Protein AF-A0A7X9FCE6-F1 (afdb_monomer_lite)

Structure (mmCIF, N/CA/C/O backbone):
data_AF-A0A7X9FCE6-F1
#
_entry.id   AF-A0A7X9FCE6-F1
#
loop_
_atom_site.group_PDB
_atom_site.id
_atom_site.type_symbol
_atom_site.label_atom_id
_atom_site.label_alt_id
_atom_site.label_comp_id
_atom_site.label_asym_id
_atom_site.label_entity_id
_atom_site.label_seq_id
_atom_site.pdbx_PDB_ins_code
_atom_site.Cartn_x
_atom_site.Cartn_y
_atom_site.Cartn_z
_atom_site.occupancy
_atom_site.B_iso_or_equiv
_atom_site.auth_seq_id
_atom_site.auth_comp_id
_atom_site.auth_asym_id
_atom_site.auth_atom_id
_atom_site.pdbx_PDB_model_num
ATOM 1 N N . ARG A 1 1 ? 16.459 -9.480 -12.166 1.00 81.12 1 ARG A N 1
ATOM 2 C CA . ARG A 1 1 ? 15.047 -9.092 -11.937 1.00 81.12 1 ARG A CA 1
ATOM 3 C C . ARG A 1 1 ? 15.045 -7.661 -11.421 1.00 81.12 1 ARG A C 1
ATOM 5 O O . ARG A 1 1 ? 15.240 -7.469 -10.228 1.00 81.12 1 ARG A O 1
ATOM 12 N N . PRO A 1 2 ? 14.978 -6.675 -12.324 1.00 81.50 2 PRO A N 1
ATOM 13 C CA . PRO A 1 2 ? 15.243 -5.266 -12.015 1.00 81.50 2 PRO A CA 1
ATOM 14 C C . PRO A 1 2 ? 14.329 -4.707 -10.921 1.00 81.50 2 PRO A C 1
ATOM 16 O O . PRO A 1 2 ? 14.801 -3.980 -10.054 1.00 81.50 2 PRO A O 1
ATOM 19 N N . LEU A 1 3 ? 13.061 -5.131 -10.922 1.00 87.69 3 LEU A N 1
ATOM 20 C CA . LEU A 1 3 ? 12.028 -4.699 -9.980 1.00 87.69 3 LEU A CA 1
ATOM 21 C C . LEU A 1 3 ? 12.318 -5.118 -8.534 1.00 87.69 3 LEU A C 1
ATOM 23 O O . LEU A 1 3 ? 12.055 -4.355 -7.616 1.00 87.69 3 LEU A O 1
ATOM 27 N N . TRP A 1 4 ? 12.897 -6.303 -8.314 1.00 91.06 4 TRP A N 1
ATOM 28 C CA . TRP A 1 4 ? 13.272 -6.761 -6.968 1.00 91.06 4 TRP A CA 1
ATOM 29 C C . TRP A 1 4 ? 14.618 -6.218 -6.488 1.00 91.06 4 TRP A C 1
ATOM 31 O O . TRP A 1 4 ? 14.956 -6.363 -5.318 1.00 91.06 4 TRP A O 1
ATOM 41 N N . ASN A 1 5 ? 15.394 -5.598 -7.377 1.00 91.00 5 ASN A N 1
ATOM 42 C CA . ASN A 1 5 ? 16.708 -5.061 -7.050 1.00 91.00 5 ASN A CA 1
ATOM 43 C C . ASN A 1 5 ? 16.610 -3.616 -6.534 1.00 91.00 5 ASN A C 1
ATOM 45 O O . ASN A 1 5 ? 17.160 -2.693 -7.128 1.00 91.00 5 ASN A O 1
ATOM 49 N N . THR A 1 6 ? 15.864 -3.408 -5.452 1.00 91.06 6 THR A N 1
ATOM 50 C CA . THR A 1 6 ? 15.753 -2.110 -4.777 1.00 91.06 6 THR A CA 1
ATOM 51 C C . THR A 1 6 ? 15.748 -2.312 -3.268 1.00 91.06 6 THR A C 1
ATOM 53 O O . THR A 1 6 ? 15.105 -3.228 -2.752 1.00 91.06 6 THR A O 1
ATOM 56 N N . SER A 1 7 ? 16.454 -1.444 -2.548 1.00 93.31 7 SER A N 1
ATOM 57 C CA . SER A 1 7 ? 16.516 -1.466 -1.084 1.00 93.31 7 SER A CA 1
ATOM 58 C C . SER A 1 7 ? 15.184 -1.101 -0.425 1.00 93.31 7 SER A C 1
ATOM 60 O O . SER A 1 7 ? 14.980 -1.424 0.741 1.00 93.31 7 SER A O 1
ATOM 62 N N . ILE A 1 8 ? 14.262 -0.469 -1.160 1.00 96.69 8 ILE A N 1
ATOM 63 C CA . ILE A 1 8 ? 12.988 0.042 -0.632 1.00 96.69 8 ILE A CA 1
ATOM 64 C C . ILE A 1 8 ? 11.964 -1.077 -0.396 1.00 96.69 8 ILE A C 1
ATOM 66 O O . ILE A 1 8 ? 11.121 -0.963 0.493 1.00 96.69 8 ILE A O 1
ATOM 70 N N . LEU A 1 9 ? 12.050 -2.188 -1.135 1.00 96.06 9 LEU A N 1
ATOM 71 C CA . LEU A 1 9 ? 11.080 -3.280 -1.015 1.00 96.06 9 LEU A CA 1
ATOM 72 C C . LEU A 1 9 ? 11.079 -3.934 0.370 1.00 96.06 9 LEU A C 1
ATOM 74 O O . LEU A 1 9 ? 10.011 -4.280 0.867 1.00 96.06 9 LEU A O 1
ATOM 78 N N . GLY A 1 10 ? 12.244 -4.080 1.008 1.00 96.94 10 GLY A N 1
ATOM 79 C CA . GLY A 1 10 ? 12.342 -4.651 2.355 1.00 96.94 10 GLY A CA 1
ATOM 80 C C . GLY A 1 10 ? 11.538 -3.846 3.387 1.00 96.94 10 GLY A C 1
ATOM 81 O O . GLY A 1 10 ? 10.600 -4.388 3.974 1.00 96.94 10 GLY A O 1
ATOM 82 N N . PRO A 1 11 ? 11.843 -2.547 3.572 1.00 98.19 11 PRO A N 1
ATOM 83 C CA . PRO A 1 11 ? 11.060 -1.653 4.421 1.00 98.19 11 PRO A CA 1
ATOM 84 C C . PRO A 1 11 ? 9.576 -1.581 4.047 1.00 98.19 11 PRO A C 1
ATOM 86 O O . PRO A 1 11 ? 8.734 -1.589 4.939 1.00 98.19 11 PRO A O 1
ATOM 89 N N . LEU A 1 12 ? 9.238 -1.567 2.752 1.00 98.44 12 LEU A N 1
ATOM 90 C CA . LEU A 1 12 ? 7.844 -1.521 2.303 1.00 98.44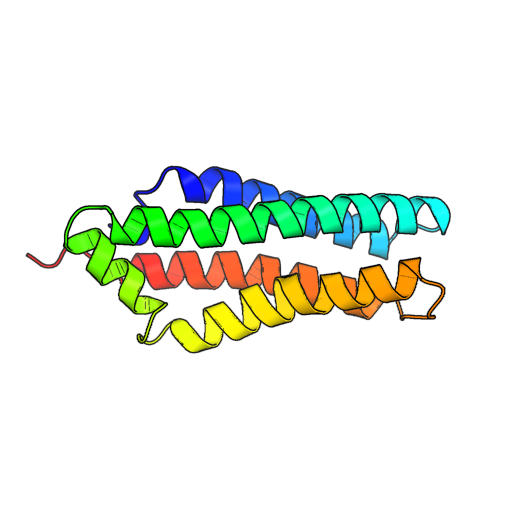 12 LEU A CA 1
ATOM 91 C C . LEU A 1 12 ? 7.062 -2.772 2.735 1.00 98.44 12 LEU A C 1
ATOM 93 O O . LEU A 1 12 ? 5.957 -2.663 3.257 1.00 98.44 12 LEU A O 1
ATOM 97 N N . PHE A 1 13 ? 7.642 -3.965 2.579 1.00 97.94 13 PHE A N 1
ATOM 98 C CA . PHE A 1 13 ? 7.004 -5.217 3.002 1.00 97.94 13 PHE A CA 1
ATOM 99 C C . PHE A 1 13 ? 6.889 -5.330 4.524 1.00 97.94 13 PHE A C 1
ATOM 101 O O . PHE A 1 13 ? 5.929 -5.928 5.019 1.00 97.94 13 PHE A O 1
ATOM 108 N N . LEU A 1 14 ? 7.849 -4.762 5.258 1.00 98.31 14 LEU A N 1
ATOM 109 C CA . LEU A 1 14 ? 7.798 -4.678 6.713 1.00 98.31 14 LEU A CA 1
ATOM 110 C C . LEU A 1 14 ? 6.655 -3.767 7.166 1.00 98.31 14 LEU A C 1
ATOM 112 O O . LEU A 1 14 ? 5.825 -4.207 7.955 1.00 98.31 14 LEU A O 1
ATOM 116 N N . ALA A 1 15 ? 6.582 -2.543 6.635 1.00 98.50 15 ALA A N 1
ATOM 117 C CA . ALA A 1 15 ? 5.512 -1.595 6.938 1.00 98.50 15 ALA A CA 1
ATOM 118 C C . ALA A 1 15 ? 4.137 -2.207 6.624 1.00 98.50 15 ALA A C 1
ATOM 120 O O . ALA A 1 15 ? 3.295 -2.312 7.510 1.00 98.50 15 ALA A O 1
ATOM 121 N N . SER A 1 16 ? 3.970 -2.777 5.430 1.00 98.50 16 SER A N 1
ATOM 122 C CA . SER A 1 16 ? 2.732 -3.459 5.041 1.00 98.50 16 SER A CA 1
ATOM 123 C C . SER A 1 16 ? 2.375 -4.658 5.926 1.00 98.50 16 SER A C 1
ATOM 125 O O . SER A 1 16 ? 1.204 -4.968 6.148 1.00 98.50 16 SER A O 1
ATOM 127 N N . GLY A 1 17 ? 3.381 -5.382 6.430 1.00 98.31 17 GLY A N 1
ATOM 128 C CA . GLY A 1 17 ? 3.190 -6.463 7.399 1.00 98.31 17 GLY A CA 1
ATOM 129 C C . GLY A 1 17 ? 2.755 -5.960 8.775 1.00 98.31 17 GLY A C 1
ATOM 130 O O . GLY A 1 17 ? 1.888 -6.574 9.394 1.00 98.31 17 GLY A O 1
ATOM 131 N N . LEU A 1 18 ? 3.313 -4.837 9.234 1.00 98.50 18 LEU A N 1
ATOM 132 C CA . LEU A 1 18 ? 2.902 -4.187 10.478 1.00 98.50 18 LEU A CA 1
ATOM 133 C C . LEU A 1 18 ? 1.466 -3.663 10.383 1.00 98.50 18 LEU A C 1
ATOM 135 O O . LEU A 1 18 ? 0.705 -3.880 11.321 1.00 98.50 18 LEU A O 1
ATOM 139 N N . SER A 1 19 ? 1.080 -3.069 9.248 1.00 98.00 19 SER A N 1
ATOM 140 C CA . SER A 1 19 ? -0.294 -2.615 8.997 1.00 98.00 19 SER A CA 1
ATOM 141 C C . SER A 1 19 ? -1.294 -3.778 9.042 1.00 98.00 19 SER A C 1
ATOM 143 O O . SER A 1 19 ? -2.255 -3.763 9.809 1.00 98.00 19 SER A O 1
ATOM 145 N N . ALA A 1 20 ? -0.999 -4.886 8.350 1.00 98.31 20 ALA A N 1
ATOM 146 C CA . ALA A 1 20 ? -1.818 -6.099 8.437 1.00 98.31 20 ALA A CA 1
ATOM 147 C C . ALA A 1 20 ? -1.911 -6.665 9.870 1.00 98.31 20 ALA A C 1
ATOM 149 O O . ALA A 1 20 ? -2.966 -7.153 10.290 1.00 98.31 20 ALA A O 1
ATOM 150 N N . GLY A 1 21 ? -0.820 -6.590 10.637 1.00 98.00 21 GLY A N 1
ATOM 151 C CA . GL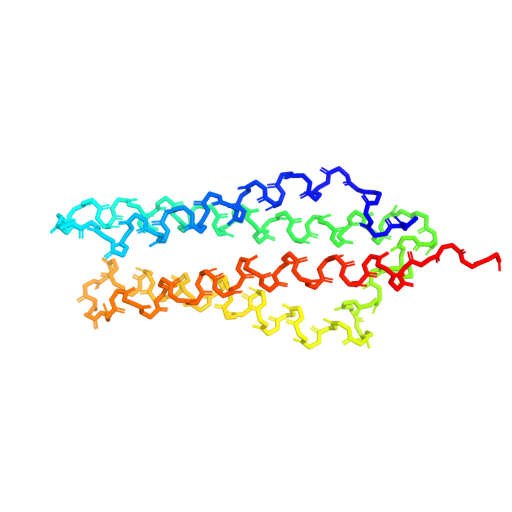Y A 1 21 ? -0.801 -6.950 12.054 1.00 98.00 21 GLY A CA 1
ATOM 152 C C . GLY A 1 21 ? -1.709 -6.052 12.896 1.00 98.00 21 GLY A C 1
ATOM 153 O O . GLY A 1 21 ? -2.530 -6.564 13.657 1.00 98.00 21 GLY A O 1
ATOM 154 N N . ALA A 1 22 ? -1.619 -4.731 12.719 1.00 97.88 22 ALA A N 1
ATOM 155 C CA . ALA A 1 22 ? -2.469 -3.754 13.394 1.00 97.88 22 ALA A CA 1
ATOM 156 C C . ALA A 1 22 ? -3.952 -3.980 13.065 1.00 97.88 22 ALA A C 1
ATOM 158 O O . ALA A 1 22 ? -4.761 -4.106 13.983 1.00 97.88 22 ALA A O 1
ATOM 159 N N . ALA A 1 23 ? -4.299 -4.159 11.787 1.00 97.50 23 ALA A N 1
ATOM 160 C CA . ALA A 1 23 ? -5.656 -4.487 11.350 1.00 97.50 23 ALA A CA 1
ATOM 161 C C . ALA A 1 23 ? -6.184 -5.782 11.993 1.00 97.50 23 ALA A C 1
ATOM 163 O O . ALA A 1 23 ? -7.332 -5.851 12.438 1.00 97.50 23 ALA A O 1
ATOM 164 N N . THR A 1 24 ? -5.336 -6.808 12.108 1.00 97.69 24 THR A N 1
ATOM 165 C CA . THR A 1 24 ? -5.701 -8.063 12.782 1.00 97.69 24 THR A CA 1
ATOM 166 C C . THR A 1 24 ? -5.957 -7.843 14.275 1.00 97.69 24 THR A C 1
ATOM 168 O O . THR A 1 24 ? -6.928 -8.370 14.816 1.00 97.69 24 THR A O 1
ATOM 171 N N . ILE A 1 25 ? -5.135 -7.035 14.950 1.00 97.56 25 ILE A N 1
ATOM 172 C CA . ILE A 1 25 ? -5.350 -6.686 16.361 1.00 97.56 25 ILE A CA 1
ATOM 173 C C . ILE A 1 25 ? -6.664 -5.917 16.522 1.00 97.56 25 ILE A C 1
ATOM 175 O O . ILE A 1 25 ? -7.474 -6.282 17.368 1.00 97.56 25 ILE A O 1
ATOM 179 N N . ILE A 1 26 ? -6.926 -4.919 15.674 1.00 95.94 26 ILE A N 1
ATOM 180 C CA . ILE A 1 26 ? -8.169 -4.133 15.671 1.00 95.94 26 ILE A CA 1
ATOM 181 C C . ILE A 1 26 ? -9.404 -5.040 15.539 1.00 95.94 26 ILE A C 1
ATOM 183 O O . ILE A 1 26 ? -10.391 -4.842 16.255 1.00 95.94 26 ILE A O 1
ATOM 187 N N . LEU A 1 27 ? -9.341 -6.060 14.675 1.00 96.19 27 LEU A N 1
ATOM 188 C CA . LEU A 1 27 ? -10.432 -7.016 14.464 1.00 96.19 27 LEU A CA 1
ATOM 189 C C . LEU A 1 27 ? -10.822 -7.761 15.749 1.00 96.19 27 LEU A C 1
ATOM 191 O O . LEU A 1 27 ? -12.010 -7.943 16.024 1.00 96.19 27 LEU A O 1
ATOM 195 N N . PHE A 1 28 ? -9.829 -8.187 16.532 1.00 96.44 28 PHE A N 1
ATOM 196 C CA . PHE A 1 28 ? -10.035 -9.004 17.732 1.00 96.44 28 PHE A CA 1
ATOM 197 C C . PHE A 1 28 ? -10.057 -8.205 19.040 1.00 96.44 28 PHE A C 1
ATOM 199 O O . PHE A 1 28 ? -10.528 -8.720 20.059 1.00 96.44 28 PHE A O 1
ATOM 206 N N . ALA A 1 29 ? -9.600 -6.953 19.026 1.00 94.94 29 ALA A N 1
ATOM 207 C CA . ALA A 1 29 ? -9.586 -6.079 20.188 1.00 94.94 29 ALA A CA 1
ATOM 208 C C . ALA A 1 29 ? -11.007 -5.907 20.737 1.00 94.94 29 ALA A C 1
ATOM 210 O O . ALA A 1 29 ? -11.943 -5.566 20.009 1.00 94.94 29 ALA A O 1
ATOM 211 N N . ARG A 1 30 ? -11.185 -6.136 22.040 1.00 92.00 30 ARG A N 1
ATOM 212 C CA . ARG A 1 30 ? -12.477 -5.941 22.726 1.00 92.00 30 ARG A CA 1
ATOM 213 C C . ARG A 1 30 ? -12.615 -4.540 23.309 1.00 92.00 30 ARG A C 1
ATOM 215 O O . ARG A 1 30 ? -13.732 -4.083 23.528 1.00 92.00 30 ARG A O 1
ATOM 222 N N . ASN A 1 31 ? -11.492 -3.872 23.560 1.00 93.56 31 ASN A N 1
ATOM 223 C CA . ASN A 1 31 ? -11.456 -2.537 24.130 1.00 93.56 31 ASN A CA 1
ATOM 224 C C . ASN A 1 31 ? -11.516 -1.471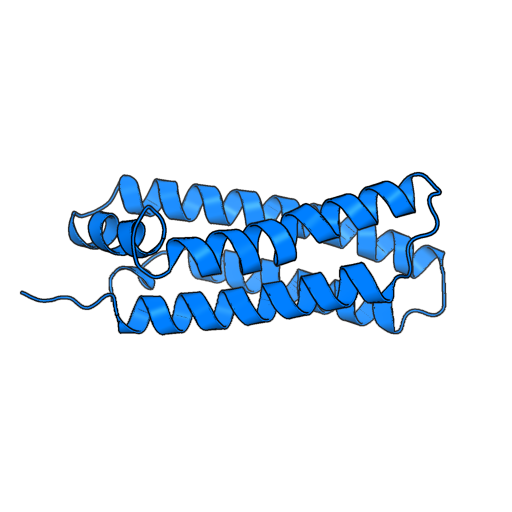 23.013 1.00 93.56 31 ASN A C 1
ATOM 226 O O . ASN A 1 31 ? -10.633 -1.447 22.153 1.00 93.56 31 ASN A O 1
ATOM 230 N N . PRO A 1 32 ? -12.506 -0.558 23.019 1.00 90.12 32 PRO A N 1
ATOM 231 C CA . PRO A 1 32 ? -12.583 0.532 22.046 1.00 90.12 32 PRO A CA 1
ATOM 232 C C . PRO A 1 32 ? -11.356 1.453 22.031 1.00 90.12 32 PRO A C 1
ATOM 234 O O . PRO A 1 32 ? -11.005 1.982 20.980 1.00 90.12 32 PRO A O 1
ATOM 237 N N . GLU A 1 33 ? -10.693 1.655 23.172 1.00 92.81 33 GLU A N 1
ATOM 238 C CA . GLU A 1 33 ? -9.497 2.504 23.240 1.00 92.81 33 GLU A CA 1
ATOM 239 C C . GLU A 1 33 ? -8.275 1.824 22.612 1.00 92.81 33 GLU A C 1
ATOM 241 O O . GLU A 1 33 ? -7.491 2.482 21.931 1.00 92.81 33 GLU A O 1
ATOM 246 N N . GLU A 1 34 ? -8.154 0.502 22.756 1.00 94.31 34 GLU A N 1
ATOM 247 C CA . GLU A 1 34 ? -7.130 -0.295 22.070 1.00 94.31 34 GLU A CA 1
ATOM 248 C C . GLU A 1 34 ? -7.319 -0.228 20.551 1.00 94.31 34 GLU A C 1
ATOM 250 O O . GLU A 1 34 ? -6.365 0.058 19.832 1.00 94.31 34 GLU A O 1
ATOM 255 N N . ARG A 1 35 ? -8.562 -0.382 20.066 1.00 93.56 35 ARG A N 1
ATOM 256 C CA . ARG A 1 35 ? -8.884 -0.233 18.636 1.00 93.56 35 ARG A CA 1
ATOM 257 C C . ARG A 1 35 ? -8.428 1.116 18.095 1.00 93.56 35 ARG A C 1
ATOM 259 O O . ARG A 1 35 ? -7.653 1.156 17.150 1.00 93.56 35 ARG A O 1
ATOM 266 N N . LYS A 1 36 ? -8.822 2.217 18.745 1.00 93.50 36 LYS A N 1
ATOM 267 C CA . LYS A 1 36 ? -8.416 3.571 18.330 1.00 93.50 36 LYS A CA 1
ATOM 268 C C . LYS A 1 36 ? -6.905 3.772 18.373 1.00 93.50 36 LYS A C 1
ATOM 270 O O . LYS A 1 36 ? -6.368 4.510 17.549 1.00 93.50 36 LYS A O 1
ATOM 275 N N . HIS A 1 37 ? -6.223 3.180 19.354 1.00 96.00 37 HIS A N 1
ATOM 276 C CA . HIS A 1 37 ? -4.771 3.271 19.458 1.00 96.00 37 HIS A CA 1
ATOM 277 C C . HIS A 1 37 ? -4.097 2.604 18.257 1.00 96.00 37 HIS A C 1
ATOM 279 O O . HIS A 1 37 ? -3.262 3.231 17.607 1.00 96.00 37 HIS A O 1
ATOM 285 N N . PHE A 1 38 ? -4.516 1.384 17.913 1.00 96.88 38 PHE A N 1
ATOM 286 C CA . PHE A 1 38 ? -3.993 0.682 16.746 1.00 96.88 38 PHE A CA 1
ATOM 287 C C . PHE A 1 38 ? -4.402 1.334 15.423 1.00 96.88 38 PHE A C 1
ATOM 289 O O . PHE A 1 38 ? -3.547 1.410 14.553 1.00 96.88 38 PHE A O 1
ATOM 296 N N . SER A 1 39 ? -5.604 1.906 15.284 1.00 95.56 39 SER A N 1
ATOM 297 C CA . SER A 1 39 ? -5.968 2.681 14.083 1.00 95.56 39 SER A CA 1
ATOM 298 C C . SER A 1 39 ? -5.066 3.905 13.896 1.00 95.56 39 SER A C 1
ATOM 300 O O . SER A 1 39 ? -4.630 4.209 12.796 1.00 95.56 39 SER A O 1
ATOM 302 N N . ARG A 1 40 ? -4.693 4.613 14.974 1.00 96.88 40 ARG A N 1
ATOM 303 C CA . ARG A 1 40 ? -3.731 5.730 14.864 1.00 96.88 40 ARG A CA 1
ATOM 304 C C . ARG A 1 40 ? -2.335 5.265 14.458 1.00 96.88 40 ARG A C 1
ATOM 306 O O . ARG A 1 40 ? -1.661 5.976 13.719 1.00 96.88 40 ARG A O 1
ATOM 313 N N . ILE A 1 41 ? -1.892 4.117 14.970 1.00 97.69 41 ILE A N 1
ATOM 314 C CA . ILE A 1 41 ? -0.623 3.508 14.559 1.00 97.69 41 ILE A CA 1
ATOM 315 C C . ILE A 1 41 ? -0.694 3.115 13.081 1.00 97.69 41 ILE A C 1
ATOM 317 O O . ILE A 1 41 ? 0.237 3.422 12.340 1.00 97.69 41 ILE A O 1
ATOM 321 N N . ASP A 1 42 ? -1.792 2.495 12.650 1.00 97.69 42 ASP A N 1
ATOM 322 C CA . ASP A 1 42 ? -1.973 2.056 11.270 1.00 97.69 42 ASP A CA 1
ATOM 323 C C . ASP A 1 42 ? -1.955 3.236 10.295 1.00 97.69 42 ASP A C 1
ATOM 325 O O . ASP A 1 42 ? -1.207 3.208 9.326 1.00 97.69 42 ASP A O 1
ATOM 329 N N . LEU A 1 43 ? -2.614 4.354 10.621 1.00 98.12 43 LEU A N 1
ATOM 330 C CA . LEU A 1 43 ? -2.515 5.592 9.836 1.00 98.12 43 LEU A CA 1
ATOM 331 C C . LEU A 1 43 ? -1.070 6.083 9.639 1.00 98.12 43 LEU A C 1
ATOM 333 O O . LEU A 1 43 ? -0.720 6.568 8.560 1.00 98.12 43 LEU A O 1
ATOM 337 N N . ILE A 1 44 ? -0.215 5.963 10.661 1.00 98.44 44 ILE A N 1
ATOM 338 C CA . ILE A 1 44 ? 1.209 6.325 10.557 1.00 98.44 44 ILE A CA 1
ATOM 339 C C . ILE A 1 44 ? 1.944 5.336 9.644 1.00 98.44 44 ILE A C 1
ATOM 341 O O . ILE A 1 44 ? 2.772 5.749 8.829 1.00 98.44 44 ILE A O 1
ATOM 345 N N . ILE A 1 45 ? 1.638 4.041 9.754 1.00 98.56 45 ILE A N 1
ATOM 346 C CA . ILE A 1 45 ? 2.228 2.997 8.910 1.00 98.56 45 ILE A CA 1
ATOM 347 C C . ILE A 1 45 ? 1.804 3.183 7.449 1.00 98.56 45 ILE A C 1
ATOM 349 O O . ILE A 1 45 ? 2.672 3.194 6.581 1.00 98.56 45 ILE A O 1
ATOM 353 N N . ILE A 1 46 ? 0.522 3.429 7.176 1.00 98.44 46 ILE A N 1
ATOM 354 C CA . ILE A 1 46 ? -0.010 3.713 5.837 1.00 98.44 46 ILE A CA 1
ATOM 355 C C . ILE A 1 46 ? 0.682 4.940 5.231 1.00 98.44 46 ILE A C 1
ATOM 357 O O . ILE A 1 46 ? 1.075 4.924 4.062 1.00 98.44 46 ILE A O 1
ATOM 361 N N . ALA A 1 47 ? 0.887 6.003 6.015 1.00 98.56 47 ALA A N 1
ATOM 362 C CA . ALA A 1 47 ? 1.636 7.171 5.556 1.00 98.56 47 ALA A CA 1
ATOM 363 C C . ALA A 1 47 ? 3.089 6.810 5.187 1.00 98.56 47 ALA A C 1
ATOM 365 O O . ALA A 1 47 ? 3.595 7.266 4.157 1.00 98.56 47 ALA A O 1
ATOM 366 N N . ALA A 1 48 ? 3.745 5.958 5.980 1.00 98.56 48 ALA A N 1
ATOM 367 C CA . ALA A 1 48 ? 5.076 5.444 5.669 1.00 98.56 48 ALA A CA 1
ATOM 368 C C . ALA A 1 48 ? 5.078 4.542 4.418 1.00 98.56 48 ALA A C 1
ATOM 370 O O . ALA A 1 48 ? 5.992 4.645 3.603 1.00 98.56 48 ALA A O 1
ATOM 371 N N . GLU A 1 49 ? 4.059 3.705 4.209 1.00 98.56 49 GLU A N 1
ATOM 372 C CA . GLU A 1 49 ? 3.910 2.893 2.995 1.00 98.56 49 GLU A CA 1
ATOM 373 C C . GLU A 1 49 ? 3.750 3.762 1.750 1.00 98.56 49 GLU A C 1
ATOM 375 O O . GLU A 1 49 ? 4.462 3.554 0.771 1.00 98.56 49 GLU A O 1
ATOM 380 N N . LEU A 1 50 ? 2.878 4.775 1.786 1.00 98.62 50 LEU A N 1
ATOM 381 C CA . LEU A 1 50 ? 2.710 5.720 0.679 1.00 98.62 50 LEU A CA 1
ATOM 382 C C . LEU A 1 50 ? 4.020 6.454 0.375 1.00 98.62 50 LEU A C 1
ATOM 384 O O . LEU A 1 50 ? 4.413 6.558 -0.788 1.00 98.62 50 LEU A O 1
ATOM 388 N N . PHE A 1 51 ? 4.731 6.902 1.414 1.00 98.62 51 PHE A N 1
ATOM 389 C CA . PHE A 1 51 ? 6.057 7.497 1.273 1.00 98.62 51 PHE A CA 1
ATOM 390 C C . PHE A 1 51 ? 7.035 6.535 0.580 1.00 98.62 51 PHE A C 1
ATOM 392 O O . PHE A 1 51 ? 7.683 6.9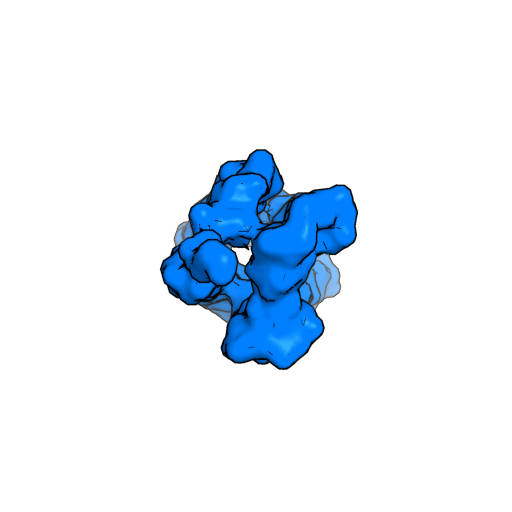21 -0.395 1.00 98.62 51 PHE A O 1
ATOM 399 N N . LEU A 1 52 ? 7.113 5.280 1.030 1.00 98.62 52 LEU A N 1
ATOM 400 C CA . LEU A 1 52 ? 7.997 4.261 0.458 1.00 98.62 52 LEU A CA 1
ATOM 401 C C . LEU A 1 52 ? 7.608 3.897 -0.980 1.00 98.62 52 LEU A C 1
ATOM 403 O O . LEU A 1 52 ? 8.495 3.737 -1.811 1.00 98.62 52 LEU A O 1
ATOM 407 N N . ILE A 1 53 ? 6.316 3.813 -1.309 1.00 98.44 53 ILE A N 1
ATOM 408 C CA . ILE A 1 53 ? 5.832 3.555 -2.675 1.00 98.44 53 ILE A CA 1
ATOM 409 C C . ILE A 1 53 ? 6.255 4.685 -3.614 1.00 98.44 53 ILE A C 1
ATOM 411 O O . ILE A 1 53 ? 6.799 4.419 -4.687 1.00 98.44 53 ILE A O 1
ATOM 415 N N . VAL A 1 54 ? 6.062 5.942 -3.209 1.00 98.38 54 VAL A N 1
ATOM 416 C CA . VAL A 1 54 ? 6.504 7.102 -3.997 1.00 98.38 54 VAL A CA 1
ATOM 417 C C . VAL A 1 54 ? 8.020 7.057 -4.204 1.00 98.38 54 VAL A C 1
ATOM 419 O O . VAL A 1 54 ? 8.490 7.170 -5.337 1.00 98.38 54 VAL A O 1
ATOM 422 N N . HIS A 1 55 ? 8.790 6.803 -3.143 1.00 97.69 55 HIS A N 1
ATOM 423 C CA . HIS A 1 55 ? 10.250 6.718 -3.228 1.00 97.69 55 HIS A CA 1
ATOM 424 C C . HIS A 1 55 ? 10.728 5.524 -4.055 1.00 97.69 55 HIS A C 1
ATOM 426 O O . HIS A 1 55 ? 11.748 5.626 -4.732 1.00 97.69 55 HIS A O 1
ATOM 432 N N . MET A 1 56 ? 9.996 4.408 -4.052 1.00 97.44 56 MET A N 1
ATOM 433 C CA . MET A 1 56 ? 10.291 3.254 -4.897 1.00 97.44 56 MET A CA 1
ATOM 434 C C . MET A 1 56 ? 10.235 3.645 -6.375 1.00 97.44 56 MET A C 1
ATOM 436 O O . MET A 1 56 ? 11.169 3.347 -7.119 1.00 97.44 56 MET A O 1
ATOM 440 N N . PHE A 1 57 ? 9.184 4.357 -6.795 1.00 97.62 57 PHE A N 1
ATOM 441 C CA . PHE A 1 57 ? 9.062 4.824 -8.176 1.00 97.62 57 PHE A CA 1
ATOM 442 C C . PHE A 1 57 ? 10.080 5.906 -8.527 1.00 97.62 57 PHE A C 1
ATOM 444 O O . PHE A 1 57 ? 10.688 5.822 -9.591 1.00 97.62 57 PHE A O 1
ATOM 451 N N . MET A 1 58 ? 10.336 6.868 -7.634 1.00 96.88 58 MET A N 1
ATOM 452 C CA . MET A 1 58 ? 11.416 7.844 -7.831 1.00 96.88 58 MET A CA 1
ATOM 453 C C . MET A 1 58 ? 12.773 7.149 -8.006 1.00 96.88 58 MET A C 1
ATOM 455 O O . MET A 1 58 ? 13.526 7.485 -8.915 1.00 96.88 58 MET A O 1
ATOM 459 N N . GLY A 1 59 ? 13.060 6.141 -7.177 1.00 96.12 59 GLY A N 1
ATOM 460 C CA . GLY A 1 59 ? 14.281 5.344 -7.253 1.00 96.12 59 GLY A CA 1
ATOM 461 C C . GLY A 1 59 ? 14.402 4.563 -8.561 1.00 96.12 59 GLY A C 1
ATOM 462 O O . GLY A 1 59 ? 15.475 4.548 -9.154 1.00 96.12 59 GLY A O 1
ATOM 463 N N . PHE A 1 60 ? 13.316 3.958 -9.054 1.00 95.88 60 PHE A N 1
ATOM 464 C CA . PHE A 1 60 ? 13.339 3.286 -10.356 1.00 95.88 60 PHE A CA 1
ATOM 465 C C . PHE A 1 60 ? 13.572 4.257 -11.516 1.00 95.88 60 PHE A C 1
ATOM 467 O O . PHE A 1 60 ? 14.391 3.965 -12.386 1.00 95.88 60 PHE A O 1
ATOM 474 N N . LEU A 1 61 ? 12.890 5.406 -11.516 1.00 96.38 61 LEU A N 1
ATOM 475 C CA . LEU A 1 61 ? 12.997 6.414 -12.574 1.00 96.38 61 LEU A CA 1
ATOM 476 C C . LEU A 1 61 ? 14.368 7.108 -12.607 1.00 96.38 61 LEU A C 1
ATOM 478 O O . LEU A 1 61 ? 14.776 7.596 -13.656 1.00 96.38 61 LEU A O 1
ATOM 482 N N . ALA A 1 62 ? 15.086 7.134 -11.483 1.00 95.88 62 ALA A N 1
ATOM 483 C CA . ALA A 1 62 ? 16.433 7.696 -11.374 1.00 95.88 62 ALA A CA 1
ATOM 484 C C . ALA A 1 62 ? 17.563 6.674 -11.623 1.00 95.88 62 ALA A C 1
ATOM 486 O O . ALA A 1 62 ? 18.735 7.004 -11.444 1.00 95.88 62 ALA A O 1
ATOM 487 N N . SER A 1 63 ? 17.232 5.431 -11.981 1.00 93.75 63 SER A N 1
ATOM 488 C CA . SER A 1 63 ? 18.200 4.337 -12.086 1.00 93.75 63 SER A CA 1
ATOM 489 C C . SER A 1 63 ? 18.472 3.918 -13.538 1.00 93.75 63 SER A C 1
ATOM 491 O O . SER A 1 63 ? 18.181 4.637 -14.488 1.00 93.75 63 SER A O 1
ATOM 493 N N . THR A 1 64 ? 19.090 2.750 -13.723 1.00 93.50 64 THR A N 1
ATOM 494 C CA . THR A 1 64 ? 19.396 2.156 -15.030 1.00 93.50 64 THR A CA 1
ATOM 495 C C . THR A 1 64 ? 18.144 2.021 -15.897 1.00 93.50 64 THR A C 1
ATOM 497 O O . THR A 1 64 ? 17.051 1.787 -15.379 1.00 93.50 64 THR A O 1
ATOM 500 N N . GLN A 1 65 ? 18.329 2.036 -17.218 1.00 93.00 65 GLN A N 1
ATOM 501 C CA . GLN A 1 65 ? 17.254 1.860 -18.201 1.00 93.00 65 GLN A CA 1
ATOM 502 C C . GLN A 1 65 ? 16.353 0.652 -17.894 1.00 93.00 65 GLN A C 1
ATOM 504 O O . GLN A 1 65 ? 15.131 0.753 -17.931 1.00 93.00 65 GLN A O 1
ATOM 509 N N . VAL A 1 66 ? 16.946 -0.467 -17.472 1.00 91.31 66 VAL A N 1
ATOM 510 C CA . VAL A 1 66 ? 16.214 -1.698 -17.143 1.00 91.31 66 VAL A CA 1
ATOM 511 C C . VAL A 1 66 ? 15.292 -1.528 -15.917 1.00 91.31 66 VAL A C 1
ATOM 513 O O . VAL A 1 66 ? 14.255 -2.183 -15.810 1.00 91.31 66 VAL A O 1
ATOM 516 N N . GLN A 1 67 ? 15.637 -0.652 -14.966 1.00 92.50 67 GLN A N 1
ATOM 517 C CA . GLN A 1 67 ? 14.764 -0.320 -13.831 1.00 92.50 67 GLN A CA 1
ATOM 518 C C . GLN A 1 67 ? 13.671 0.683 -14.207 1.00 92.50 67 GLN A C 1
ATOM 520 O O . GLN A 1 67 ? 12.538 0.527 -13.747 1.00 92.50 67 GLN A O 1
ATOM 525 N N . ILE A 1 68 ? 13.973 1.639 -15.087 1.00 94.88 68 ILE A N 1
ATOM 526 C CA . ILE A 1 68 ? 12.971 2.551 -15.654 1.00 94.88 68 ILE A CA 1
ATOM 527 C C . ILE A 1 68 ? 11.902 1.735 -16.397 1.00 94.88 68 ILE A C 1
ATOM 529 O O . ILE A 1 68 ? 10.713 1.864 -16.109 1.00 94.88 68 ILE A O 1
ATOM 533 N N . GLU A 1 69 ? 12.308 0.805 -17.262 1.00 92.81 69 GLU A N 1
ATOM 534 C CA . GLU A 1 69 ? 11.403 -0.108 -17.974 1.00 92.81 69 GLU A CA 1
ATOM 535 C C . GLU A 1 69 ? 10.571 -0.979 -17.029 1.00 92.81 69 GLU A C 1
ATOM 537 O O . GLU A 1 69 ? 9.366 -1.143 -17.228 1.00 92.81 69 GLU A O 1
ATOM 542 N N . ALA A 1 70 ? 11.169 -1.485 -15.947 1.00 92.88 70 ALA A N 1
ATOM 543 C CA . ALA A 1 70 ? 10.422 -2.225 -14.936 1.00 92.88 70 ALA A CA 1
ATOM 544 C C . ALA A 1 70 ? 9.358 -1.359 -14.236 1.00 92.88 70 ALA A C 1
ATOM 546 O O . ALA A 1 70 ? 8.284 -1.868 -13.915 1.00 92.88 70 ALA A O 1
ATOM 547 N N . SER A 1 71 ? 9.611 -0.060 -14.031 1.00 95.56 71 SER A N 1
ATOM 548 C CA . SER A 1 71 ? 8.626 0.863 -13.448 1.00 95.56 71 SER A CA 1
ATOM 549 C C . SER A 1 71 ? 7.410 1.076 -14.355 1.00 95.56 71 SER A C 1
ATOM 551 O O . SER A 1 71 ? 6.285 1.186 -13.862 1.00 95.56 71 SER A O 1
ATOM 553 N N . HIS A 1 72 ? 7.601 1.025 -15.679 1.00 95.25 72 HIS A N 1
ATOM 554 C CA . HIS A 1 72 ? 6.515 1.171 -16.647 1.00 95.25 72 HIS A CA 1
ATOM 555 C C . HIS A 1 72 ? 5.473 0.055 -16.561 1.00 95.25 72 HIS A C 1
ATOM 557 O O . HIS A 1 72 ? 4.334 0.282 -16.956 1.00 95.25 72 HIS A O 1
ATOM 563 N N . LEU A 1 73 ? 5.780 -1.095 -15.946 1.00 95.44 73 LEU A N 1
ATOM 564 C CA . LEU A 1 73 ? 4.764 -2.106 -15.624 1.00 95.44 73 LEU A CA 1
ATOM 565 C C . LEU A 1 73 ? 3.618 -1.538 -14.765 1.00 95.44 73 LEU A C 1
ATOM 567 O O . LEU A 1 73 ? 2.486 -2.005 -14.900 1.00 95.44 73 LEU A O 1
ATOM 571 N N . PHE A 1 74 ? 3.899 -0.529 -13.934 1.00 97.38 74 PHE A N 1
ATOM 572 C CA . PHE A 1 74 ? 2.949 0.128 -13.027 1.00 97.38 74 PHE A CA 1
ATOM 573 C C . PHE A 1 74 ? 2.553 1.551 -13.446 1.00 97.38 74 PHE A C 1
ATOM 575 O O . PHE A 1 74 ? 1.620 2.110 -12.871 1.00 97.38 74 PHE A O 1
ATOM 582 N N . LEU A 1 75 ? 3.278 2.154 -14.394 1.00 96.62 75 LEU A N 1
ATOM 583 C CA . LEU A 1 75 ? 3.097 3.536 -14.862 1.00 96.62 75 LEU A CA 1
ATOM 584 C C . LEU A 1 75 ? 2.586 3.591 -16.313 1.00 96.62 75 LEU A C 1
ATOM 586 O O . LEU A 1 75 ? 3.030 4.414 -17.109 1.00 96.62 75 LEU A O 1
ATOM 590 N N . GLY A 1 76 ? 1.689 2.675 -16.676 1.00 94.00 76 GLY A N 1
ATOM 591 C CA . GLY A 1 76 ? 1.109 2.551 -18.020 1.00 94.00 76 GLY A CA 1
ATOM 592 C C . GLY A 1 76 ? 1.040 1.113 -18.548 1.00 94.00 76 GLY A C 1
ATOM 593 O O . GLY A 1 76 ? 0.349 0.852 -19.526 1.00 94.00 76 GLY A O 1
ATOM 594 N N . GLY A 1 77 ? 1.725 0.169 -17.900 1.00 95.06 77 GLY A N 1
ATOM 595 C CA . GLY A 1 77 ? 1.729 -1.250 -18.251 1.00 95.06 77 GLY A CA 1
ATOM 596 C C . GLY A 1 77 ? 0.622 -2.070 -17.581 1.00 95.06 77 GLY A C 1
ATOM 597 O O . GLY A 1 77 ? -0.262 -1.546 -16.899 1.00 95.06 77 GLY A O 1
ATOM 598 N N . GLY A 1 78 ? 0.695 -3.395 -17.747 1.00 95.06 78 GLY A N 1
ATOM 599 C CA . GLY A 1 78 ? -0.355 -4.334 -17.330 1.00 95.06 78 GLY A CA 1
ATOM 600 C C . GLY A 1 78 ? -0.629 -4.416 -15.821 1.00 95.06 78 GLY A C 1
ATOM 601 O O . GLY A 1 78 ? -1.702 -4.869 -15.432 1.00 95.06 78 GLY A O 1
ATOM 602 N N . TYR A 1 79 ? 0.291 -3.951 -14.968 1.00 96.81 79 TYR A N 1
ATOM 603 C CA . TYR A 1 79 ? 0.099 -3.918 -13.512 1.00 96.81 79 TYR A CA 1
ATOM 604 C C . TYR A 1 79 ? -0.362 -2.554 -12.985 1.00 96.81 79 TYR A C 1
ATOM 606 O O . TYR A 1 79 ? -0.613 -2.430 -11.790 1.00 96.81 79 TYR A O 1
ATOM 614 N N . THR A 1 80 ? -0.534 -1.548 -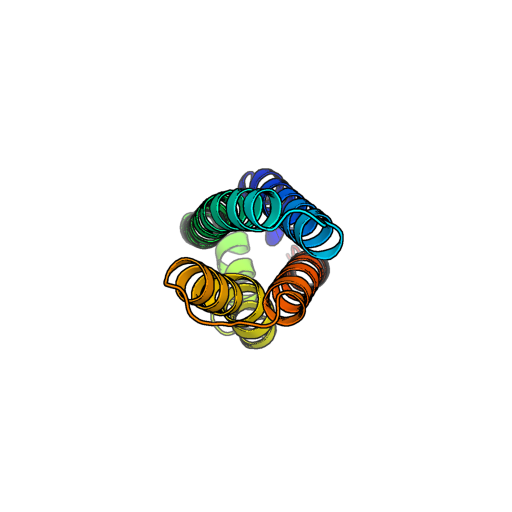13.847 1.00 97.94 80 THR A N 1
ATOM 615 C CA . THR A 1 80 ? -0.961 -0.192 -13.459 1.00 97.94 80 THR A CA 1
ATOM 616 C C . THR A 1 80 ? -2.291 -0.216 -12.715 1.00 97.94 80 THR A C 1
ATOM 618 O O . THR A 1 80 ? -2.351 0.124 -11.536 1.00 97.94 80 THR A O 1
ATOM 621 N N . ALA A 1 81 ? -3.358 -0.666 -13.379 1.00 97.88 81 ALA A N 1
ATOM 622 C CA . ALA A 1 81 ? -4.687 -0.714 -12.783 1.00 97.88 81 ALA A CA 1
ATOM 623 C C . ALA A 1 81 ? -4.725 -1.536 -11.479 1.00 97.88 81 ALA A C 1
ATOM 625 O O . ALA A 1 81 ? -5.145 -0.981 -10.463 1.00 97.88 81 ALA A O 1
ATOM 626 N N . PRO A 1 82 ? -4.256 -2.801 -11.434 1.00 97.88 82 PRO A N 1
ATOM 627 C CA . PRO A 1 82 ? -4.333 -3.578 -10.201 1.00 97.88 82 PRO A CA 1
ATOM 628 C C . PRO A 1 82 ? -3.470 -2.998 -9.073 1.00 97.88 82 PRO A C 1
ATOM 630 O O . PRO A 1 82 ? -3.888 -3.060 -7.922 1.00 97.88 82 PRO A O 1
ATOM 633 N N . PHE A 1 83 ? -2.308 -2.402 -9.361 1.00 98.44 83 PHE A N 1
ATOM 634 C CA . PHE A 1 83 ? -1.477 -1.793 -8.320 1.00 98.44 83 PHE A CA 1
ATOM 635 C C . PHE A 1 83 ? -2.145 -0.553 -7.722 1.00 98.44 83 PHE A C 1
ATOM 637 O O . PHE A 1 83 ? -2.383 -0.495 -6.517 1.00 98.44 83 PHE A O 1
ATOM 644 N N . TRP A 1 84 ? -2.510 0.423 -8.552 1.00 98.44 84 TRP A N 1
ATOM 645 C CA . TRP A 1 84 ? -3.076 1.675 -8.053 1.00 98.44 84 TRP A CA 1
ATOM 646 C C . TRP A 1 84 ? -4.459 1.480 -7.429 1.00 98.44 84 TRP A C 1
ATOM 648 O O . TRP A 1 84 ? -4.752 2.092 -6.408 1.00 98.44 84 TRP A O 1
ATOM 658 N N . ILE A 1 85 ? -5.292 0.595 -7.981 1.00 98.44 85 ILE A N 1
ATOM 659 C CA . ILE A 1 85 ? -6.631 0.347 -7.437 1.00 98.44 85 ILE A CA 1
ATOM 660 C C . ILE A 1 85 ? -6.560 -0.512 -6.175 1.00 98.44 85 ILE A C 1
ATOM 662 O O . ILE A 1 85 ? -7.085 -0.104 -5.143 1.00 98.44 85 ILE A O 1
ATOM 666 N N . PHE A 1 86 ? -5.930 -1.689 -6.221 1.00 98.44 86 PHE A N 1
ATOM 667 C CA . PHE A 1 86 ? -6.008 -2.627 -5.098 1.00 98.44 86 PHE A CA 1
ATOM 668 C C . PHE A 1 86 ? -5.043 -2.295 -3.965 1.00 98.44 86 PHE A C 1
ATOM 670 O O . PHE A 1 86 ? -5.394 -2.490 -2.807 1.00 98.44 86 PHE A O 1
ATOM 677 N N . VAL A 1 87 ? -3.851 -1.786 -4.278 1.00 98.56 87 VAL A N 1
ATOM 678 C CA . VAL A 1 87 ? -2.853 -1.454 -3.255 1.00 98.56 87 VAL A CA 1
ATOM 679 C C . VAL A 1 87 ? -3.057 -0.027 -2.777 1.00 98.56 87 VAL A C 1
ATOM 681 O O . VAL A 1 87 ? -3.319 0.190 -1.603 1.00 98.56 87 VAL A O 1
ATOM 684 N N . VAL A 1 88 ? -2.982 0.955 -3.676 1.00 98.62 88 VAL A N 1
ATOM 685 C CA . VAL A 1 88 ? -2.957 2.363 -3.252 1.00 98.62 88 VAL A CA 1
ATOM 686 C C . VAL A 1 88 ? -4.343 2.851 -2.840 1.00 98.62 88 VAL A C 1
ATOM 688 O O . VAL A 1 88 ? -4.506 3.373 -1.744 1.00 98.62 88 VAL A O 1
ATOM 691 N N . ILE A 1 89 ? -5.362 2.675 -3.680 1.00 98.56 89 ILE A N 1
ATOM 692 C CA . ILE A 1 89 ? -6.704 3.185 -3.379 1.00 98.56 89 ILE A CA 1
ATOM 693 C C . ILE A 1 89 ? -7.378 2.324 -2.310 1.00 98.56 89 ILE A C 1
ATOM 695 O O . ILE A 1 89 ? -7.713 2.833 -1.246 1.00 98.56 89 ILE A O 1
ATOM 699 N N . LEU A 1 90 ? -7.574 1.032 -2.572 1.00 98.31 90 LEU A N 1
ATOM 700 C CA . LEU A 1 90 ? -8.324 0.153 -1.672 1.00 98.31 90 LEU A CA 1
ATOM 701 C C . LEU A 1 90 ? -7.510 -0.313 -0.468 1.00 98.31 90 LEU A C 1
ATOM 703 O O . LEU A 1 90 ? -8.094 -0.507 0.588 1.00 98.31 90 LEU A O 1
ATOM 707 N N . GLY A 1 91 ? -6.198 -0.487 -0.609 1.00 97.88 91 GLY A N 1
ATOM 708 C CA . GLY A 1 91 ? -5.339 -0.978 0.465 1.00 97.88 91 GLY A CA 1
ATOM 709 C C . GLY A 1 91 ? -4.815 0.095 1.415 1.00 97.88 91 GLY A C 1
ATOM 710 O O . GLY A 1 91 ? -4.473 -0.244 2.540 1.00 97.88 91 GLY A O 1
ATOM 711 N N . LEU A 1 92 ? -4.759 1.363 0.984 1.00 98.50 92 LEU A N 1
ATOM 712 C CA . LEU A 1 92 ? -4.138 2.449 1.753 1.00 98.50 92 LEU A CA 1
ATOM 713 C C . LEU A 1 92 ? -5.066 3.663 1.904 1.00 98.50 92 LEU A C 1
ATOM 715 O O . LEU A 1 92 ? -5.476 3.997 3.012 1.00 98.50 92 LEU A O 1
ATOM 719 N N . LEU A 1 93 ? -5.437 4.329 0.805 1.00 98.56 93 LEU A N 1
ATOM 720 C CA . LEU A 1 93 ? -6.159 5.608 0.867 1.00 98.56 93 LEU A CA 1
ATOM 721 C C . LEU A 1 93 ? -7.574 5.471 1.432 1.00 98.56 93 LEU A C 1
ATOM 723 O O . LEU A 1 93 ? -8.001 6.283 2.252 1.00 98.56 93 LEU A O 1
ATOM 727 N N . PHE A 1 94 ? -8.316 4.462 0.983 1.00 98.25 94 PHE A N 1
ATOM 728 C CA . PHE A 1 94 ? -9.687 4.245 1.418 1.00 98.25 94 PHE A CA 1
ATOM 729 C C . PHE A 1 94 ? -9.787 3.792 2.884 1.00 98.25 94 PHE A C 1
ATOM 731 O O . PHE A 1 94 ? -10.551 4.422 3.616 1.00 98.25 94 PHE A O 1
ATOM 738 N N . PRO A 1 95 ? -9.020 2.794 3.372 1.00 97.44 95 PRO A N 1
ATOM 739 C CA . PRO A 1 95 ? -9.018 2.469 4.796 1.00 97.44 95 PRO A CA 1
ATOM 740 C C . PRO A 1 95 ? -8.544 3.646 5.653 1.00 97.44 95 PRO A C 1
ATOM 742 O O . PRO A 1 95 ? -9.216 3.957 6.631 1.00 97.44 95 PRO A O 1
ATOM 745 N N . ALA A 1 96 ? -7.507 4.389 5.244 1.00 98.06 96 ALA A N 1
ATOM 746 C CA . ALA A 1 96 ? -7.079 5.582 5.977 1.00 98.06 96 ALA A CA 1
ATOM 747 C C . ALA A 1 96 ? -8.193 6.636 6.093 1.00 98.06 96 ALA A C 1
ATOM 749 O O . ALA A 1 96 ? -8.398 7.218 7.159 1.00 98.06 96 ALA A O 1
ATOM 750 N N . LEU A 1 97 ? -8.961 6.864 5.021 1.00 97.94 97 LEU A N 1
ATOM 751 C CA . LEU A 1 97 ? -10.129 7.745 5.069 1.00 97.94 97 LEU A CA 1
ATOM 752 C C . LEU A 1 97 ? -11.164 7.246 6.088 1.00 97.94 97 LEU A C 1
ATOM 754 O O . LEU A 1 97 ? -11.660 8.037 6.888 1.00 97.94 97 LEU A O 1
ATOM 758 N N . LEU A 1 98 ? -11.484 5.950 6.072 1.00 96.75 98 LEU A N 1
ATOM 759 C CA . LEU A 1 98 ? -12.447 5.352 7.000 1.00 96.75 98 LEU A CA 1
ATOM 760 C C . LEU A 1 98 ? -11.992 5.467 8.460 1.00 96.75 98 LEU A C 1
ATOM 762 O O . LEU A 1 98 ? -12.795 5.840 9.314 1.00 96.75 98 LEU A O 1
ATOM 766 N N . GLU A 1 99 ? -10.715 5.217 8.741 1.00 95.38 99 GLU A N 1
ATOM 767 C CA . GLU A 1 99 ? -10.146 5.341 10.084 1.00 95.38 99 GLU A CA 1
ATOM 768 C C . GLU A 1 99 ? -10.144 6.792 10.580 1.00 95.38 99 GLU A C 1
ATOM 770 O O . GLU A 1 99 ? -10.500 7.060 11.728 1.00 95.38 99 GLU A O 1
ATOM 775 N N . ILE A 1 100 ? -9.824 7.761 9.716 1.00 95.94 100 ILE A N 1
ATOM 776 C CA . ILE A 1 100 ? -9.907 9.191 10.053 1.00 95.94 100 ILE A CA 1
ATOM 777 C C . ILE A 1 100 ? -11.353 9.590 10.378 1.00 95.94 100 ILE A C 1
ATOM 779 O O . ILE A 1 100 ? -11.594 10.328 11.338 1.00 95.94 100 ILE A O 1
ATOM 783 N N . LEU A 1 101 ? -12.329 9.107 9.604 1.00 95.19 101 LEU A N 1
ATOM 784 C CA . LEU A 1 101 ? -13.746 9.353 9.878 1.00 95.19 101 LEU A CA 1
ATOM 785 C C . LEU A 1 101 ? -14.172 8.733 11.216 1.00 95.19 101 LEU A C 1
ATOM 787 O O . LEU A 1 101 ? -14.834 9.404 12.011 1.00 95.19 101 LEU A O 1
ATOM 791 N N . GLU A 1 102 ? -13.750 7.502 11.507 1.00 91.75 102 GLU A N 1
ATOM 792 C CA . GLU A 1 102 ? -14.025 6.843 12.788 1.00 91.75 102 GLU A CA 1
ATOM 793 C C . GLU A 1 102 ? -13.451 7.637 13.975 1.00 91.75 102 GLU A C 1
ATOM 795 O O . GLU A 1 102 ? -14.145 7.898 14.966 1.00 91.75 102 GLU A O 1
ATOM 800 N N . LEU A 1 103 ? -12.209 8.118 13.854 1.00 90.25 103 LEU A N 1
ATOM 801 C CA . LEU A 1 103 ? -11.567 8.970 14.861 1.00 90.25 103 LEU A CA 1
ATOM 802 C C . LEU A 1 103 ? -12.303 10.308 15.061 1.00 90.25 103 LEU A C 1
ATOM 804 O O . LEU A 1 103 ? -12.338 10.826 16.181 1.00 90.25 103 LEU A O 1
ATOM 808 N N . ASN A 1 104 ? -12.962 10.815 14.017 1.00 91.06 104 ASN A N 1
ATOM 809 C CA . ASN A 1 104 ? -13.813 12.008 14.037 1.00 91.06 104 ASN A CA 1
ATOM 810 C C . ASN A 1 104 ? -15.262 11.737 14.485 1.00 91.06 104 ASN A C 1
ATOM 812 O O . ASN A 1 104 ? -16.141 12.563 14.246 1.00 91.06 104 ASN A O 1
ATOM 816 N N . ARG A 1 105 ? -15.510 10.624 15.195 1.00 86.88 105 ARG A N 1
ATOM 817 C CA . ARG A 1 105 ? -16.805 10.240 15.797 1.00 86.88 105 ARG A CA 1
ATOM 818 C C . ARG A 1 105 ? -17.865 9.733 14.814 1.00 86.88 105 ARG A C 1
ATOM 820 O O . ARG A 1 105 ? -19.007 9.544 15.234 1.00 86.88 105 ARG A O 1
ATOM 827 N N . TYR A 1 106 ? -17.519 9.454 13.558 1.00 89.62 106 TYR A N 1
ATOM 828 C CA . TYR A 1 106 ? -18.428 8.733 12.665 1.00 89.62 106 TYR A CA 1
ATOM 829 C C . TYR A 1 106 ? -18.436 7.241 13.009 1.00 89.62 106 TYR A C 1
ATOM 831 O O . TYR A 1 106 ? -17.401 6.654 13.307 1.00 89.62 106 TYR A O 1
ATOM 839 N N . HIS A 1 107 ? -19.608 6.606 12.979 1.00 87.75 107 HIS A N 1
ATOM 840 C CA . HIS A 1 107 ? -19.700 5.171 13.231 1.00 87.75 107 HIS A CA 1
ATOM 841 C C . HIS A 1 107 ? -19.406 4.391 11.948 1.00 87.75 107 HIS A C 1
ATOM 843 O O . HIS A 1 107 ? -20.278 4.250 11.090 1.00 87.75 107 HIS A O 1
ATOM 849 N N . ILE A 1 108 ? -18.177 3.890 11.825 1.00 90.25 108 ILE A N 1
ATOM 850 C CA . ILE A 1 108 ? -17.764 2.998 10.742 1.00 90.25 108 ILE A CA 1
ATOM 851 C C . ILE A 1 108 ? -17.661 1.570 11.293 1.00 90.25 108 ILE A C 1
ATOM 853 O O . ILE A 1 108 ? -17.026 1.356 12.327 1.00 90.25 108 ILE A O 1
ATOM 857 N N . PRO A 1 109 ? -18.262 0.563 10.636 1.00 92.31 109 PRO A N 1
ATOM 858 C CA . PRO A 1 109 ? -18.041 -0.827 11.006 1.00 92.31 109 PRO A CA 1
ATOM 859 C C . PRO A 1 109 ? -16.563 -1.199 10.840 1.00 92.31 109 PRO A C 1
ATOM 861 O O . PRO A 1 109 ? -16.062 -1.267 9.721 1.00 92.31 109 PRO A O 1
ATOM 864 N N . VAL A 1 110 ? -15.895 -1.502 11.956 1.00 90.31 110 VAL A N 1
ATOM 865 C CA . VAL A 1 110 ? -14.452 -1.817 12.042 1.00 90.31 110 VAL A CA 1
ATOM 866 C C . VAL A 1 110 ? -13.996 -2.891 11.046 1.00 90.31 110 VAL A C 1
ATOM 868 O O . VAL A 1 110 ? -12.867 -2.876 10.570 1.00 90.31 110 VAL A O 1
ATOM 871 N N . ILE A 1 111 ? -14.881 -3.816 10.679 1.00 94.94 111 ILE A N 1
ATOM 872 C CA . ILE A 1 111 ? -14.564 -4.889 9.734 1.00 94.94 111 ILE A CA 1
ATOM 873 C C . ILE A 1 111 ? -14.226 -4.381 8.321 1.00 94.94 111 ILE A C 1
ATOM 875 O O . ILE A 1 111 ? -13.476 -5.038 7.606 1.00 94.94 111 ILE A O 1
ATOM 879 N N . ILE A 1 112 ? -14.749 -3.217 7.920 1.00 96.38 112 ILE A N 1
ATOM 880 C CA . ILE A 1 112 ? -14.539 -2.654 6.581 1.00 96.38 112 ILE A CA 1
ATOM 881 C C . ILE A 1 112 ? -13.078 -2.214 6.384 1.00 96.38 112 ILE A C 1
ATOM 883 O O . ILE A 1 112 ? -12.440 -2.771 5.488 1.00 96.38 112 ILE A O 1
ATOM 887 N N . PRO A 1 113 ? -12.509 -1.282 7.185 1.00 96.00 113 PRO A N 1
ATOM 888 C CA . PRO A 1 113 ? -11.104 -0.900 7.038 1.00 96.00 113 PRO A CA 1
ATOM 889 C C . PRO A 1 113 ? -10.164 -2.096 7.238 1.00 96.00 113 PRO A C 1
ATOM 891 O O . PRO A 1 113 ? -9.235 -2.263 6.457 1.00 96.00 113 PRO A O 1
ATOM 894 N N . VAL A 1 114 ? -10.463 -3.003 8.178 1.00 97.25 114 VAL A N 1
ATOM 895 C CA . VAL A 1 114 ? -9.655 -4.214 8.407 1.00 97.25 114 VAL A CA 1
ATOM 896 C C . VAL A 1 114 ? -9.549 -5.085 7.153 1.00 97.25 114 VAL A C 1
ATOM 898 O O . VAL A 1 114 ? -8.448 -5.473 6.765 1.00 97.25 114 VAL A O 1
ATOM 901 N N . ILE A 1 115 ? -10.673 -5.413 6.506 1.00 98.19 115 ILE A N 1
ATOM 902 C CA . ILE A 1 115 ? -10.654 -6.259 5.302 1.00 98.19 115 ILE A CA 1
ATOM 903 C C . ILE A 1 115 ? -9.888 -5.569 4.173 1.00 98.19 115 ILE A C 1
ATOM 905 O O . ILE A 1 115 ? -9.130 -6.229 3.465 1.00 98.19 115 ILE A O 1
ATOM 909 N N . LEU A 1 116 ? -10.065 -4.257 4.019 1.00 98.44 116 LEU A N 1
ATOM 910 C CA . LEU A 1 116 ? -9.383 -3.463 3.002 1.00 98.44 116 LEU A CA 1
ATOM 911 C C . LEU A 1 116 ? -7.862 -3.463 3.195 1.00 98.44 116 LEU A C 1
ATOM 913 O O . LEU A 1 116 ? -7.140 -3.751 2.241 1.00 98.44 116 LEU A O 1
ATOM 917 N N . VAL A 1 117 ? -7.383 -3.236 4.421 1.00 98.44 117 VAL A N 1
ATOM 918 C CA . VAL A 1 117 ? -5.951 -3.269 4.761 1.00 98.44 117 VAL A CA 1
ATOM 919 C C . VAL A 1 117 ? -5.364 -4.659 4.522 1.00 98.44 117 VAL A C 1
ATOM 921 O O . VAL A 1 117 ? -4.346 -4.802 3.843 1.00 98.44 117 VAL A O 1
ATOM 924 N N . LEU A 1 118 ? -6.023 -5.716 5.010 1.00 98.50 118 LEU A N 1
ATOM 925 C CA . LEU A 1 118 ? -5.555 -7.093 4.814 1.00 98.50 118 LEU A CA 1
ATOM 926 C C . LEU A 1 118 ? -5.513 -7.476 3.329 1.00 98.50 118 LEU A C 1
ATOM 928 O O . LEU A 1 118 ? -4.539 -8.076 2.866 1.00 98.50 118 LEU A O 1
ATOM 932 N N . PHE A 1 119 ? -6.546 -7.102 2.574 1.00 98.62 119 PHE A N 1
ATOM 933 C CA . PHE A 1 119 ? -6.606 -7.330 1.137 1.00 98.62 119 PHE A CA 1
ATOM 934 C C . PHE A 1 119 ? -5.514 -6.552 0.397 1.00 98.62 119 PHE A C 1
ATOM 936 O O . PHE A 1 119 ? -4.787 -7.142 -0.399 1.00 98.62 119 PHE A O 1
ATOM 943 N N . GLY A 1 120 ? -5.341 -5.263 0.689 1.00 98.44 120 GLY A N 1
ATOM 944 C CA . GLY A 1 120 ? -4.290 -4.428 0.109 1.00 98.44 120 GLY A CA 1
ATOM 945 C C . GLY A 1 120 ? -2.890 -4.970 0.386 1.00 98.44 120 GLY A C 1
ATOM 946 O O . GLY A 1 120 ? -2.081 -5.104 -0.532 1.00 98.44 120 GLY A O 1
ATOM 947 N N . SER A 1 121 ? -2.636 -5.380 1.629 1.00 98.12 121 SER A N 1
ATOM 948 C CA . SER A 1 121 ? -1.376 -5.986 2.072 1.00 98.12 121 SER A CA 1
ATOM 949 C C . SER A 1 121 ? -1.088 -7.304 1.336 1.00 98.12 121 SER A C 1
ATOM 951 O O . SER A 1 121 ? 0.037 -7.559 0.885 1.00 98.12 121 SER A O 1
ATOM 953 N N . PHE A 1 122 ? -2.104 -8.147 1.134 1.00 98.44 122 PHE A N 1
ATOM 954 C CA . PHE A 1 122 ? -1.984 -9.344 0.301 1.00 98.44 122 PHE A CA 1
ATOM 955 C C . PHE A 1 122 ? -1.711 -8.994 -1.171 1.00 98.44 122 PHE A C 1
ATOM 957 O O . PHE A 1 122 ? -0.781 -9.536 -1.777 1.00 98.44 122 PHE A O 1
ATOM 964 N N . MET A 1 123 ? -2.477 -8.058 -1.735 1.00 98.56 123 MET A N 1
ATOM 965 C CA . MET A 1 123 ? -2.368 -7.644 -3.133 1.00 98.56 123 MET A CA 1
ATOM 966 C C . MET A 1 123 ? -1.020 -7.003 -3.449 1.00 98.56 123 MET A C 1
ATOM 968 O O . MET A 1 123 ? -0.468 -7.285 -4.510 1.00 98.56 123 MET A O 1
ATOM 972 N N . LEU A 1 124 ? -0.438 -6.227 -2.531 1.00 98.50 124 LEU A N 1
ATOM 973 C CA . LEU A 1 124 ? 0.919 -5.697 -2.666 1.00 98.50 124 LEU A CA 1
ATOM 974 C C . LEU A 1 124 ? 1.922 -6.833 -2.883 1.00 98.50 124 LEU A C 1
ATOM 976 O O . LEU A 1 124 ? 2.683 -6.816 -3.851 1.00 98.50 124 LEU A O 1
ATOM 980 N N . ARG A 1 125 ? 1.898 -7.853 -2.015 1.00 98.06 125 ARG A N 1
ATOM 981 C CA . ARG A 1 125 ? 2.804 -9.008 -2.115 1.00 98.06 125 ARG A CA 1
ATOM 982 C C . ARG A 1 125 ? 2.593 -9.755 -3.422 1.00 98.06 125 ARG A C 1
ATOM 984 O O . ARG A 1 125 ? 3.561 -10.034 -4.127 1.00 98.06 125 ARG A O 1
ATOM 991 N N . PHE A 1 126 ? 1.338 -10.041 -3.759 1.00 97.81 126 PHE A N 1
ATOM 992 C CA . PHE A 1 126 ? 0.984 -10.738 -4.989 1.00 97.81 126 PHE A CA 1
ATOM 993 C C . PHE A 1 126 ? 1.503 -9.980 -6.218 1.00 97.81 126 PHE A C 1
ATOM 995 O O . PHE A 1 126 ? 2.282 -10.517 -7.004 1.00 97.81 126 PHE A O 1
ATOM 1002 N N . ILE A 1 127 ? 1.146 -8.704 -6.352 1.00 97.75 127 ILE A N 1
ATOM 1003 C CA . ILE A 1 127 ? 1.498 -7.882 -7.508 1.00 97.75 127 ILE A CA 1
ATOM 1004 C C . ILE A 1 127 ? 3.015 -7.722 -7.637 1.00 97.75 127 ILE A C 1
ATOM 1006 O O . ILE A 1 127 ? 3.545 -7.924 -8.726 1.00 97.75 127 ILE A O 1
ATOM 1010 N N . ILE A 1 128 ? 3.736 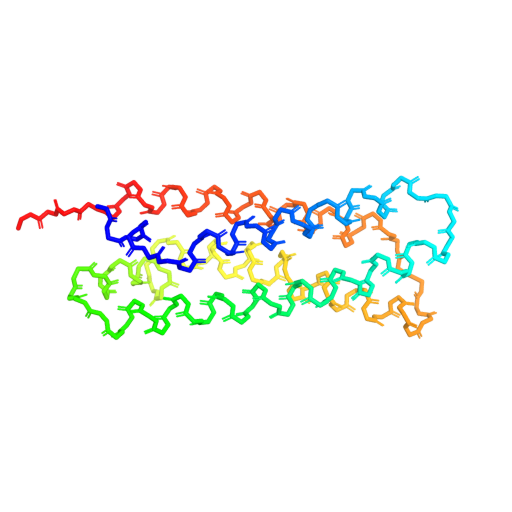-7.417 -6.554 1.00 96.75 128 ILE A N 1
ATOM 1011 C CA . ILE A 1 128 ? 5.195 -7.230 -6.606 1.00 96.75 128 ILE A CA 1
ATOM 1012 C C . ILE A 1 128 ? 5.918 -8.530 -6.973 1.00 96.75 128 ILE A C 1
ATOM 1014 O O . ILE A 1 128 ? 6.896 -8.510 -7.728 1.00 96.75 128 ILE A O 1
ATOM 1018 N N . VAL A 1 129 ? 5.442 -9.678 -6.482 1.00 95.38 129 VAL A N 1
ATOM 1019 C CA . VAL A 1 129 ? 6.014 -10.976 -6.851 1.00 95.38 129 VAL A CA 1
ATOM 1020 C C . VAL A 1 129 ? 5.788 -11.251 -8.337 1.00 95.38 129 VAL A C 1
ATOM 1022 O O . VAL A 1 129 ? 6.748 -11.521 -9.058 1.00 95.38 129 VAL A O 1
ATOM 1025 N N . TYR A 1 130 ? 4.555 -11.138 -8.830 1.00 95.00 130 TYR A N 1
ATOM 1026 C CA . TYR A 1 130 ? 4.246 -11.435 -10.230 1.00 95.00 130 TYR A CA 1
ATOM 1027 C C . TYR A 1 130 ? 4.877 -10.432 -11.205 1.00 95.00 130 TYR A C 1
ATOM 1029 O O . TYR A 1 130 ? 5.504 -10.842 -12.184 1.00 95.00 130 TYR A O 1
ATOM 1037 N N . ALA A 1 131 ? 4.832 -9.132 -10.908 1.00 94.06 131 ALA A N 1
ATOM 1038 C CA . ALA A 1 131 ? 5.505 -8.114 -11.711 1.00 94.06 131 ALA A CA 1
ATOM 1039 C C . ALA A 1 131 ? 7.024 -8.350 -11.759 1.00 94.06 131 ALA A C 1
ATOM 1041 O O . ALA A 1 131 ? 7.642 -8.237 -12.817 1.00 94.06 131 ALA A O 1
ATOM 1042 N N . GLY A 1 132 ? 7.628 -8.791 -10.651 1.00 92.62 132 GLY A N 1
ATOM 1043 C CA . GLY A 1 132 ? 9.040 -9.168 -10.614 1.00 92.62 132 GLY A CA 1
ATOM 1044 C C . GLY A 1 132 ? 9.395 -10.421 -11.422 1.00 92.62 132 GLY A C 1
ATOM 1045 O O . GLY A 1 132 ? 10.543 -10.559 -11.855 1.00 92.62 132 GLY A O 1
ATOM 1046 N N . GLN A 1 133 ? 8.439 -11.331 -11.654 1.00 91.50 133 GLN A N 1
ATOM 1047 C CA . GLN A 1 133 ? 8.590 -12.458 -12.590 1.00 91.50 133 GLN A CA 1
ATOM 1048 C C . GLN A 1 133 ? 8.610 -12.006 -14.043 1.00 91.50 133 GLN A C 1
ATOM 1050 O O . GLN A 1 133 ? 9.401 -12.539 -14.825 1.00 91.50 133 GLN A O 1
ATOM 1055 N N . VAL A 1 134 ? 7.774 -11.022 -14.373 1.00 88.56 134 VAL A N 1
ATOM 1056 C CA . VAL A 1 134 ? 7.682 -10.441 -15.715 1.00 88.56 134 VAL A CA 1
ATOM 1057 C C . VAL A 1 134 ? 8.893 -9.555 -16.016 1.00 88.56 134 VAL A C 1
ATOM 1059 O O . VAL A 1 134 ? 9.426 -9.619 -17.119 1.00 88.56 134 VAL A O 1
ATOM 1062 N N . SER A 1 135 ? 9.398 -8.799 -15.032 1.00 82.50 135 SER A N 1
ATOM 1063 C CA . SER A 1 135 ? 10.608 -7.981 -15.181 1.00 82.50 135 SER A CA 1
ATOM 1064 C C . SER A 1 135 ? 11.873 -8.862 -15.256 1.00 82.50 135 SER A C 1
ATOM 1066 O O . SER A 1 135 ? 12.564 -9.129 -14.261 1.00 82.50 135 SER A O 1
ATOM 1068 N N . ARG A 1 136 ? 12.178 -9.381 -16.446 1.00 74.12 136 ARG A N 1
ATOM 1069 C CA . ARG A 1 136 ? 13.413 -10.123 -16.727 1.00 74.12 136 ARG A CA 1
ATOM 1070 C C . ARG A 1 136 ? 14.429 -9.222 -17.413 1.00 74.12 136 ARG A C 1
ATOM 1072 O O . ARG A 1 136 ? 14.071 -8.267 -18.083 1.00 74.12 136 ARG A O 1
ATOM 1079 N N . TRP A 1 137 ? 15.701 -9.557 -17.222 1.00 55.84 137 TRP A N 1
ATOM 1080 C CA . TRP A 1 137 ? 16.746 -9.099 -18.128 1.00 55.84 137 TRP A CA 1
ATOM 1081 C C . TRP A 1 137 ? 16.548 -9.885 -19.420 1.00 55.84 137 TRP A C 1
ATOM 1083 O O . TRP A 1 137 ? 16.820 -11.085 -19.445 1.00 55.84 137 TRP A O 1
ATOM 1093 N N . LEU A 1 138 ? 15.969 -9.254 -20.433 1.00 55.25 138 LEU A N 1
ATOM 1094 C CA . LEU A 1 138 ? 16.094 -9.737 -21.799 1.00 55.25 138 LEU A CA 1
ATOM 1095 C C . LEU A 1 138 ? 17.202 -8.889 -22.420 1.00 55.25 138 LEU A C 1
ATOM 1097 O O . LEU A 1 138 ? 17.181 -7.670 -22.269 1.00 55.25 138 LEU A O 1
ATOM 1101 N N . TYR A 1 139 ? 18.213 -9.592 -22.929 1.00 51.22 139 TYR A N 1
ATOM 1102 C CA . TYR A 1 139 ? 19.450 -9.058 -23.499 1.00 51.22 139 TYR A CA 1
ATOM 1103 C C . TYR A 1 139 ? 19.206 -7.945 -24.516 1.00 51.22 139 TYR A C 1
ATOM 1105 O O . TYR A 1 139 ? 18.250 -8.094 -25.311 1.00 51.22 139 TYR A O 1
#

pLDDT: mean 94.61, std 7.19, range [51.22, 98.62]

Secondary structure (DSSP, 8-state):
-GGG--TTHHHHHHHHHHHHHHHHHHHH---HHHHHHHHHHHHHHHHHHHHHHHHHHHHHHTS-HHHHHHHHTTTTSTTHHHIIIIIIIIIIIHHHHHHHHHHTT----THHHHHHHHHHHHHHHHHHHHHHHH-----

Foldseek 3Di:
DLLVPDPLVVVLLVLLVLLLVLLVCLVPDPDPVSNLVSLVVSLVSLVVNVVSVVVSLVVLCPDDPLSVVLSCCCVVNPCVVLLCVLQVPQQRVPLNVQSVVVVVVDDDDSVRSSVSNNRNSVSVVVSSVVSVVVSDPDD

Radius of gyration: 16.2 Å; chains: 1; bounding box: 39×24×48 Å

Sequence (139 aa):
RPLWNTSILGPLFLASGLSAGAATIILFARNPEERKHFSRIDLIIIAAELFLIVHMFMGFLASTQVQIEASHLFLGGGYTAPFWIFVVILGLLFPALLEILELNRYHIPVIIPVILVLFGSFMLRFIIVYAGQVSRWLY